Protein AF-A0A376BDQ8-F1 (afdb_monomer_lite)

Sequence (100 aa):
MTTICNGEVYPSIARYQKPYSLGKTNAVQRRKDIESCGGFFSKDDPIDYGIKGSRDKNGKTILQVVEDFRSCMKNKGYIYFSNAECGRKNSKTDKGICNE

Radius of gyration: 14.59 Å; chains: 1; bounding box: 39×32×36 Å

pLDDT: mean 91.93, std 11.06, range [37.53, 98.69]

Foldseek 3Di:
DPPPWPFAQQAQLQQWAAPVQFLRRDSVVSQVQLVVLQWDADPVGNRYIDHPPLADPVRDGPVVSVVSSVVSSVVVRIDGDDSQRCAGPPGPSGPSRTYD

Secondary structure (DSSP, 8-state):
------SEEPPGGGGEE-GGGTT---HHHHHHHHHHTTEEE-SS-SSSEEETT-B-TTS-B-HHHHHHHHHHHHHTT-EE--HHHH-EETSTT--S----

Structure (mmCIF, N/CA/C/O backbone):
data_AF-A0A376BDQ8-F1
#
_entry.id   AF-A0A376BDQ8-F1
#
loop_
_atom_site.group_PDB
_atom_site.id
_atom_site.type_symbol
_atom_site.label_atom_id
_atom_site.label_alt_id
_atom_site.label_comp_id
_atom_site.label_asym_id
_atom_site.label_entity_id
_atom_site.label_seq_id
_atom_site.pdbx_PDB_ins_code
_atom_site.Cartn_x
_atom_site.Cartn_y
_atom_site.Cartn_z
_atom_site.occupancy
_atom_site.B_iso_or_equiv
_atom_site.auth_seq_id
_atom_site.auth_comp_id
_atom_site.auth_asym_id
_atom_site.auth_atom_id
_atom_site.pdbx_PDB_model_num
ATOM 1 N N . MET A 1 1 ? -26.125 16.718 -10.786 1.00 37.53 1 MET A N 1
ATOM 2 C CA . MET A 1 1 ? -25.308 17.454 -9.798 1.00 37.53 1 MET A CA 1
ATOM 3 C C . MET A 1 1 ? -23.953 16.776 -9.716 1.00 37.53 1 MET A C 1
ATOM 5 O O . MET A 1 1 ? -23.857 15.693 -9.157 1.00 37.53 1 MET A O 1
ATOM 9 N N . THR A 1 2 ? -22.927 17.342 -10.343 1.00 46.47 2 THR A N 1
ATOM 10 C CA . THR A 1 2 ? -21.540 16.911 -10.148 1.00 46.47 2 THR A CA 1
ATOM 11 C C . THR A 1 2 ? -21.103 17.423 -8.784 1.00 46.47 2 THR A C 1
ATOM 13 O O . THR A 1 2 ? -20.830 18.607 -8.616 1.00 46.47 2 THR A O 1
ATOM 16 N N . THR A 1 3 ? -21.109 16.553 -7.777 1.00 53.03 3 THR A N 1
ATOM 17 C CA . THR A 1 3 ? -20.518 16.875 -6.479 1.00 53.03 3 THR A CA 1
ATOM 18 C C . THR A 1 3 ? -19.035 17.144 -6.712 1.00 53.03 3 THR A C 1
ATOM 20 O O . THR A 1 3 ? -18.264 16.221 -6.961 1.00 53.03 3 THR A O 1
ATOM 23 N N . ILE A 1 4 ? -18.641 18.416 -6.701 1.00 54.94 4 ILE A N 1
ATOM 24 C CA . ILE A 1 4 ? -17.235 18.807 -6.733 1.00 54.94 4 ILE A CA 1
ATOM 25 C C . ILE A 1 4 ? -16.646 18.374 -5.387 1.00 54.94 4 ILE A C 1
ATOM 27 O O . ILE A 1 4 ? -16.926 18.963 -4.342 1.00 54.94 4 ILE A O 1
ATOM 31 N N . CYS A 1 5 ? -15.894 17.275 -5.389 1.00 57.03 5 CYS A N 1
ATOM 32 C CA . CYS A 1 5 ? -15.246 16.755 -4.192 1.00 57.03 5 CYS A CA 1
ATOM 33 C C . CYS A 1 5 ? -13.962 17.557 -3.926 1.00 57.03 5 CYS A C 1
ATOM 35 O O . CYS A 1 5 ? -12.902 17.204 -4.439 1.00 57.03 5 CYS A O 1
ATOM 37 N N . ASN A 1 6 ? -14.058 18.624 -3.129 1.00 68.62 6 ASN A N 1
ATOM 38 C CA . ASN A 1 6 ? -12.949 19.516 -2.746 1.00 68.62 6 ASN A CA 1
ATOM 39 C C . ASN A 1 6 ? -11.920 18.857 -1.793 1.00 68.62 6 ASN A C 1
ATOM 41 O O . ASN A 1 6 ? -11.632 19.401 -0.735 1.00 68.62 6 ASN A O 1
ATOM 45 N N . GLY A 1 7 ? -11.391 17.676 -2.122 1.00 79.19 7 GLY A N 1
ATOM 46 C CA . GLY A 1 7 ? -10.421 16.960 -1.285 1.00 79.19 7 GLY A CA 1
ATOM 47 C C . GLY A 1 7 ? -9.266 16.339 -2.059 1.00 79.19 7 GLY A C 1
ATOM 48 O O . GLY A 1 7 ? -9.318 16.178 -3.283 1.00 79.19 7 GLY A O 1
ATOM 49 N N . GLU A 1 8 ? -8.239 15.929 -1.328 1.00 89.00 8 GLU A N 1
ATOM 50 C CA . GLU A 1 8 ? -7.048 15.280 -1.880 1.00 89.00 8 GLU A CA 1
ATOM 51 C C . GLU A 1 8 ? -7.257 13.766 -1.993 1.00 89.00 8 GLU A C 1
ATOM 53 O O . GLU A 1 8 ? -7.990 13.153 -1.212 1.00 89.00 8 GLU A O 1
ATOM 58 N N . VAL A 1 9 ? -6.640 13.145 -2.999 1.00 90.19 9 VAL A N 1
ATOM 59 C CA . VAL A 1 9 ? -6.620 11.681 -3.099 1.00 90.19 9 VAL A CA 1
ATOM 60 C C . VAL A 1 9 ? -5.560 11.167 -2.136 1.00 90.19 9 VAL A C 1
ATOM 62 O O . VAL A 1 9 ? -4.442 11.668 -2.141 1.00 90.19 9 VAL A O 1
ATOM 65 N N . TYR A 1 10 ? -5.898 10.153 -1.343 1.00 92.44 10 TYR A N 1
ATOM 66 C CA . TYR A 1 10 ? -4.898 9.448 -0.548 1.00 92.44 10 TYR A CA 1
ATOM 67 C C . TYR A 1 10 ? -3.835 8.808 -1.457 1.00 92.44 10 TYR A C 1
ATOM 69 O O . TYR A 1 10 ? -4.206 8.163 -2.445 1.00 92.44 10 TYR A O 1
ATOM 77 N N . PRO A 1 11 ? -2.537 8.910 -1.123 1.00 92.38 11 PRO A N 1
ATOM 78 C CA . PRO A 1 11 ? -1.489 8.234 -1.879 1.00 92.38 11 PRO A CA 1
ATOM 79 C C . PRO A 1 11 ? -1.679 6.718 -1.823 1.00 92.38 11 PRO A C 1
ATOM 81 O O . PRO A 1 11 ? -2.322 6.189 -0.906 1.00 92.38 11 PRO A O 1
ATOM 84 N N . SER A 1 12 ? -1.131 5.979 -2.790 1.00 92.19 12 SER A N 1
ATOM 85 C CA . SER A 1 12 ? -1.498 4.569 -2.923 1.00 92.19 12 SER A CA 1
ATOM 86 C C . SER A 1 12 ? -1.048 3.710 -1.730 1.00 92.19 12 SER A C 1
ATOM 88 O O . SER A 1 12 ? -1.752 2.769 -1.357 1.00 92.19 12 SER A O 1
ATOM 90 N N . ILE A 1 13 ? 0.030 4.098 -1.038 1.00 94.75 13 ILE A N 1
ATOM 91 C CA . ILE A 1 13 ? 0.439 3.514 0.250 1.00 94.75 13 ILE A CA 1
ATOM 92 C C . ILE A 1 13 ? -0.640 3.626 1.338 1.00 94.75 13 ILE A C 1
ATOM 94 O O . ILE A 1 13 ? -0.869 2.665 2.074 1.00 94.75 13 ILE A O 1
ATOM 98 N N . ALA A 1 14 ? -1.333 4.763 1.440 1.00 95.19 14 ALA A N 1
ATOM 99 C CA . ALA A 1 14 ? -2.299 5.038 2.506 1.00 95.19 14 ALA A CA 1
ATOM 100 C C . ALA A 1 14 ? -3.539 4.134 2.432 1.00 95.19 14 ALA A C 1
ATOM 102 O O . ALA A 1 14 ? -4.245 3.944 3.426 1.00 95.19 14 ALA A O 1
ATOM 103 N N . ARG A 1 15 ? -3.772 3.530 1.263 1.00 96.12 15 ARG A N 1
ATOM 104 C CA . ARG A 1 15 ? -4.864 2.592 0.989 1.00 96.12 15 ARG A CA 1
ATOM 105 C C . ARG A 1 15 ? -4.610 1.197 1.564 1.00 96.12 15 ARG A C 1
ATOM 107 O O . ARG A 1 15 ? -5.567 0.443 1.721 1.00 96.12 15 ARG A O 1
ATOM 114 N N . TYR A 1 16 ? -3.360 0.862 1.909 1.00 97.44 16 TYR A N 1
ATOM 115 C CA . TYR A 1 16 ? -3.047 -0.329 2.699 1.00 97.44 16 TYR A CA 1
ATOM 116 C C . TYR A 1 16 ? -3.300 -0.064 4.182 1.00 97.44 16 TYR A C 1
ATOM 118 O O . TYR A 1 16 ? -2.653 0.783 4.806 1.00 97.44 16 TYR A O 1
ATOM 126 N N . GLN A 1 17 ? -4.228 -0.824 4.752 1.00 98.38 17 GLN A N 1
ATOM 127 C CA . GLN A 1 17 ? -4.693 -0.663 6.125 1.00 98.38 17 GLN A CA 1
ATOM 128 C C . GLN A 1 17 ? -4.718 -2.006 6.848 1.00 98.38 17 GLN A C 1
ATOM 130 O O . GLN A 1 17 ? -4.967 -3.045 6.237 1.00 98.38 17 GLN A O 1
ATOM 135 N N . LYS A 1 18 ? -4.468 -1.999 8.158 1.00 98.06 18 LYS A N 1
ATOM 136 C CA . LYS A 1 18 ? -4.772 -3.153 9.004 1.00 98.06 18 LYS A CA 1
ATOM 137 C C . LYS A 1 18 ? -6.256 -3.108 9.371 1.00 98.06 18 LYS A C 1
ATOM 139 O O . LYS A 1 18 ? -6.718 -2.065 9.833 1.00 98.06 18 LYS A O 1
ATOM 144 N N . PRO A 1 19 ? -6.997 -4.218 9.244 1.00 97.38 19 PRO A N 1
ATOM 145 C CA . PRO A 1 19 ? -8.435 -4.233 9.512 1.00 97.38 19 PRO A CA 1
ATOM 146 C C . PRO A 1 19 ? -8.794 -3.847 10.958 1.00 97.38 19 PRO A C 1
ATOM 148 O O . PRO A 1 19 ? -9.851 -3.276 11.189 1.00 97.38 19 PRO A O 1
ATOM 151 N N . TYR A 1 20 ? -7.900 -4.085 11.922 1.00 96.19 20 TYR A N 1
ATOM 152 C CA . TYR A 1 20 ? -8.087 -3.718 13.333 1.00 96.19 20 TYR A CA 1
ATOM 153 C C . TYR A 1 20 ? -7.654 -2.275 13.671 1.00 96.19 20 TYR A C 1
ATOM 155 O O . TYR A 1 20 ? -7.764 -1.860 14.822 1.00 96.19 20 TYR A O 1
ATOM 163 N N . SER A 1 21 ? -7.134 -1.506 12.707 1.00 96.94 21 SER A N 1
ATOM 164 C CA . SER A 1 21 ? -6.658 -0.128 12.920 1.00 96.94 21 SER A CA 1
ATOM 165 C C . SER A 1 21 ? -6.916 0.774 11.707 1.00 96.94 21 SER A C 1
ATOM 167 O O . SER A 1 21 ? -6.039 1.539 11.300 1.00 96.94 21 SER A O 1
ATOM 169 N N . LEU A 1 22 ? -8.101 0.667 11.100 1.00 97.25 22 LEU A N 1
ATOM 170 C CA . LEU A 1 22 ? -8.496 1.510 9.964 1.00 97.25 22 LEU A CA 1
ATOM 171 C C . LEU A 1 22 ? -8.336 2.999 10.302 1.00 97.25 22 LEU A C 1
ATOM 173 O O . LEU A 1 22 ? -8.690 3.433 11.398 1.00 97.25 22 LEU A O 1
ATOM 177 N N . GLY A 1 23 ? -7.746 3.763 9.382 1.00 96.75 23 GLY A N 1
ATOM 178 C CA . GLY A 1 23 ? -7.459 5.191 9.567 1.00 96.75 23 GLY A CA 1
ATOM 179 C C . GLY A 1 23 ? -6.357 5.503 10.584 1.00 96.75 23 GLY A C 1
ATOM 180 O O . GLY A 1 23 ? -6.064 6.668 10.839 1.00 96.75 23 GLY A O 1
ATOM 181 N N . LYS A 1 24 ? -5.749 4.481 11.194 1.00 97.12 24 LYS A N 1
ATOM 182 C CA . LYS A 1 24 ? -4.714 4.605 12.235 1.00 97.12 24 LYS A CA 1
ATOM 183 C C . LYS A 1 24 ? -3.592 3.582 12.052 1.00 97.12 24 LYS A C 1
ATOM 185 O O . LYS A 1 24 ? -2.844 3.291 12.984 1.00 97.12 24 LYS A O 1
ATOM 190 N N . THR A 1 25 ? -3.481 3.004 10.859 1.00 97.75 25 THR A N 1
ATOM 191 C CA . THR A 1 25 ? -2.439 2.032 10.538 1.00 97.75 25 THR A CA 1
ATOM 192 C C . THR A 1 25 ? -1.076 2.699 10.669 1.00 97.75 25 THR A C 1
ATOM 194 O O . THR A 1 25 ? -0.853 3.773 10.114 1.00 97.75 25 THR A O 1
ATOM 197 N N . ASN A 1 26 ? -0.148 2.055 11.384 1.00 97.50 26 ASN A N 1
ATOM 198 C CA . ASN A 1 26 ? 1.195 2.591 11.591 1.00 97.50 26 ASN A CA 1
ATOM 199 C C . ASN A 1 26 ? 1.915 2.781 10.243 1.00 97.50 26 ASN A C 1
ATOM 201 O O . ASN A 1 26 ? 2.318 1.810 9.596 1.00 97.50 26 ASN A O 1
ATOM 205 N N . ALA A 1 27 ? 2.081 4.042 9.845 1.00 95.56 27 ALA A N 1
ATOM 206 C CA . ALA A 1 27 ? 2.665 4.440 8.570 1.00 95.56 27 ALA A CA 1
ATOM 207 C C . ALA A 1 27 ? 4.119 3.983 8.409 1.00 95.56 27 ALA A C 1
ATOM 209 O O . ALA A 1 27 ? 4.506 3.493 7.348 1.00 95.56 27 ALA A O 1
ATOM 210 N N . VAL A 1 28 ? 4.911 4.080 9.481 1.00 95.56 28 VAL A N 1
ATOM 211 C CA . VAL A 1 28 ? 6.325 3.683 9.488 1.00 95.56 28 VAL A CA 1
ATOM 212 C C . VAL A 1 28 ? 6.454 2.179 9.267 1.00 95.56 28 VAL A C 1
ATOM 214 O O . VAL A 1 28 ? 7.245 1.742 8.432 1.00 95.56 28 VAL A O 1
ATOM 217 N N . GLN A 1 29 ? 5.655 1.378 9.973 1.00 97.81 29 GLN A N 1
ATOM 218 C CA . GLN A 1 29 ? 5.664 -0.073 9.795 1.00 97.81 29 GLN A CA 1
ATOM 219 C C . GLN A 1 29 ? 5.144 -0.469 8.410 1.00 97.81 29 GLN A C 1
ATOM 221 O O . GLN A 1 29 ? 5.738 -1.318 7.755 1.00 97.81 29 GLN A O 1
ATOM 226 N N . ARG A 1 30 ? 4.092 0.196 7.9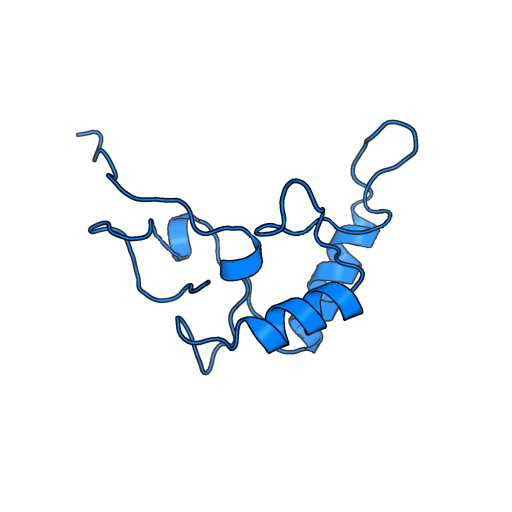21 1.00 97.19 30 ARG A N 1
ATOM 227 C CA . ARG A 1 30 ? 3.557 -0.018 6.571 1.00 97.19 30 ARG A CA 1
ATOM 228 C C . ARG A 1 30 ? 4.595 0.247 5.485 1.00 97.19 30 ARG A C 1
ATOM 230 O O . ARG A 1 30 ? 4.694 -0.544 4.552 1.00 97.19 30 ARG A O 1
ATOM 237 N N . ARG A 1 31 ? 5.391 1.311 5.620 1.00 96.19 31 ARG A N 1
ATOM 238 C CA . ARG A 1 31 ? 6.491 1.612 4.696 1.00 96.19 31 ARG A CA 1
ATOM 239 C C . ARG A 1 31 ? 7.529 0.486 4.674 1.00 96.19 31 ARG A C 1
ATOM 241 O O . ARG A 1 31 ? 7.847 -0.015 3.600 1.00 96.19 31 ARG A O 1
ATOM 248 N N . LYS A 1 32 ? 7.981 0.038 5.851 1.00 97.44 32 LYS A N 1
ATOM 249 C CA . LYS A 1 32 ? 8.924 -1.089 5.985 1.00 97.44 32 LYS A CA 1
ATOM 250 C C . LYS A 1 32 ? 8.373 -2.374 5.370 1.00 97.44 32 LYS A C 1
ATOM 252 O O . LYS A 1 32 ? 9.093 -3.115 4.706 1.00 97.44 32 LYS A O 1
ATOM 257 N N . ASP A 1 33 ? 7.088 -2.637 5.583 1.00 98.19 33 ASP A N 1
ATOM 258 C CA . ASP A 1 33 ? 6.424 -3.816 5.044 1.00 98.19 33 ASP A CA 1
ATOM 259 C C . ASP A 1 33 ? 6.351 -3.782 3.514 1.00 98.19 33 ASP A C 1
ATOM 261 O O . ASP A 1 33 ? 6.687 -4.787 2.885 1.00 98.19 33 ASP A O 1
ATOM 265 N N . ILE A 1 34 ? 6.039 -2.627 2.918 1.00 97.31 34 ILE A N 1
ATOM 266 C CA . ILE A 1 34 ? 6.093 -2.417 1.463 1.00 97.31 34 ILE A CA 1
ATOM 267 C C . ILE A 1 34 ? 7.496 -2.690 0.920 1.00 97.31 34 ILE A C 1
ATOM 269 O O . ILE A 1 34 ? 7.634 -3.456 -0.032 1.00 97.31 34 ILE A O 1
ATOM 273 N N . GLU A 1 35 ? 8.536 -2.122 1.534 1.00 97.00 35 GLU A N 1
ATOM 274 C CA . GLU A 1 35 ? 9.927 -2.341 1.110 1.00 97.00 35 GLU A CA 1
ATOM 275 C C . GLU A 1 35 ? 10.310 -3.822 1.182 1.00 97.00 35 GLU A C 1
ATOM 277 O O . GLU A 1 35 ? 10.882 -4.368 0.236 1.00 97.00 35 GLU A O 1
ATOM 282 N N . SER A 1 36 ? 9.921 -4.504 2.264 1.00 98.12 36 SER A N 1
ATOM 283 C CA . SER A 1 36 ? 10.175 -5.938 2.432 1.00 98.12 36 SER A CA 1
ATOM 284 C C . SER A 1 36 ? 9.416 -6.816 1.428 1.00 98.12 36 SER A C 1
ATOM 286 O O . SER A 1 36 ? 9.883 -7.903 1.106 1.00 98.12 36 SER A O 1
ATOM 288 N N . CYS A 1 37 ? 8.284 -6.341 0.899 1.00 98.38 37 CYS A N 1
ATOM 289 C CA . CYS A 1 37 ? 7.523 -7.017 -0.153 1.00 98.38 37 CYS A CA 1
ATOM 290 C C . CYS A 1 37 ? 8.034 -6.710 -1.572 1.00 98.38 37 CYS A C 1
ATOM 292 O O . CYS A 1 37 ? 7.417 -7.138 -2.543 1.00 98.38 37 CYS A O 1
ATOM 294 N N . GLY A 1 38 ? 9.144 -5.975 -1.719 1.00 96.88 38 GLY A N 1
ATOM 295 C CA . GLY A 1 38 ? 9.709 -5.607 -3.023 1.00 96.88 38 GLY A CA 1
ATOM 296 C C . GLY A 1 38 ? 9.235 -4.252 -3.552 1.00 96.88 38 GLY A C 1
ATOM 297 O O . GLY A 1 38 ? 9.553 -3.885 -4.686 1.00 96.88 38 GLY A O 1
ATOM 298 N N . GLY A 1 39 ? 8.507 -3.488 -2.738 1.00 96.94 39 GLY A N 1
ATOM 299 C CA . GLY A 1 39 ? 8.227 -2.087 -3.006 1.00 96.94 39 GLY A CA 1
ATOM 300 C C . GLY A 1 39 ? 9.470 -1.206 -2.845 1.00 96.94 39 GLY A C 1
ATOM 301 O O . GLY A 1 39 ? 10.475 -1.594 -2.245 1.00 96.94 39 GLY A O 1
ATOM 302 N N . PHE A 1 40 ? 9.422 -0.002 -3.398 1.00 95.44 40 PHE A N 1
ATOM 303 C CA . PHE A 1 40 ? 10.441 1.024 -3.201 1.00 95.44 40 PHE A CA 1
ATOM 304 C C . PHE A 1 40 ? 9.817 2.413 -3.271 1.00 95.44 40 PHE A C 1
ATOM 306 O O . PHE A 1 40 ? 8.792 2.598 -3.916 1.00 95.44 40 PHE A O 1
ATOM 313 N N . PHE A 1 41 ? 10.472 3.387 -2.652 1.00 93.00 41 PHE A N 1
ATOM 314 C CA . PHE A 1 41 ? 10.089 4.795 -2.708 1.00 93.00 41 PHE A CA 1
ATOM 315 C C . PHE A 1 41 ? 11.160 5.537 -3.490 1.00 93.00 41 PHE A C 1
ATOM 317 O O . PHE A 1 41 ? 12.354 5.355 -3.227 1.00 93.00 41 PHE A O 1
ATOM 324 N N . SER A 1 42 ? 10.755 6.326 -4.479 1.00 87.56 42 SER A N 1
ATOM 325 C CA . SER A 1 42 ? 11.718 7.121 -5.237 1.00 87.56 42 SER A CA 1
ATOM 326 C C . SER A 1 42 ? 12.087 8.382 -4.449 1.00 87.56 42 SER A C 1
ATOM 328 O O . SER A 1 42 ? 11.381 8.778 -3.523 1.00 87.56 42 SER A O 1
ATOM 330 N N . LYS A 1 43 ? 13.220 9.011 -4.779 1.00 84.81 43 LYS A N 1
ATOM 331 C CA . LYS A 1 43 ? 13.570 10.305 -4.171 1.00 84.81 43 LYS A CA 1
ATOM 332 C C . LYS A 1 43 ? 12.633 11.419 -4.642 1.00 84.81 43 LYS A C 1
ATOM 334 O O . LYS A 1 43 ? 12.359 12.330 -3.869 1.00 84.81 43 LYS A O 1
ATOM 339 N N . ASP A 1 44 ? 12.150 11.307 -5.877 1.00 84.88 44 ASP A N 1
ATOM 340 C CA . ASP A 1 44 ? 11.300 12.303 -6.533 1.00 84.88 44 ASP A CA 1
ATOM 341 C C . ASP A 1 44 ? 9.829 12.191 -6.100 1.00 84.88 44 ASP A C 1
ATOM 343 O O . ASP A 1 44 ? 9.108 13.182 -6.069 1.00 84.88 44 ASP A O 1
ATOM 347 N N . ASP A 1 45 ? 9.405 10.991 -5.703 1.00 79.88 45 ASP A N 1
ATOM 348 C CA . ASP A 1 45 ? 8.111 10.697 -5.089 1.00 79.88 45 ASP A CA 1
ATOM 349 C C . ASP A 1 45 ? 8.330 9.811 -3.850 1.00 79.88 45 ASP A C 1
ATOM 351 O O . ASP A 1 45 ? 8.326 8.576 -3.949 1.00 79.88 45 ASP A O 1
ATOM 355 N N . PRO A 1 46 ? 8.597 10.427 -2.683 1.00 80.06 46 PRO A N 1
ATOM 356 C CA . PRO A 1 46 ? 8.792 9.707 -1.430 1.00 80.06 46 PRO A CA 1
ATOM 357 C C . PRO A 1 46 ? 7.468 9.302 -0.767 1.00 80.06 46 PRO A C 1
ATOM 359 O O . PRO A 1 46 ? 7.506 8.622 0.271 1.00 80.06 46 PRO A O 1
ATOM 362 N N . ILE A 1 47 ? 6.336 9.762 -1.317 1.00 81.44 47 ILE A N 1
ATOM 363 C CA . ILE A 1 47 ? 4.990 9.584 -0.774 1.00 81.44 47 ILE A CA 1
ATOM 364 C C . ILE A 1 47 ? 4.387 8.291 -1.320 1.00 81.44 47 ILE A C 1
ATOM 366 O O . ILE A 1 47 ? 3.836 7.516 -0.537 1.00 81.44 47 ILE A O 1
ATOM 370 N N . ASP A 1 48 ? 4.513 8.031 -2.623 1.00 81.62 48 ASP A N 1
ATOM 371 C CA . ASP A 1 48 ? 4.022 6.800 -3.238 1.00 81.62 48 ASP A CA 1
ATOM 372 C C . ASP A 1 48 ? 5.127 5.761 -3.489 1.00 81.62 48 ASP A C 1
ATOM 374 O O . ASP A 1 48 ? 6.326 6.045 -3.424 1.00 81.62 48 ASP A O 1
ATOM 378 N N . TYR A 1 49 ? 4.720 4.511 -3.716 1.00 92.62 49 TYR A N 1
ATOM 379 C CA . TYR A 1 49 ? 5.635 3.390 -3.912 1.00 92.62 49 TYR A CA 1
ATOM 3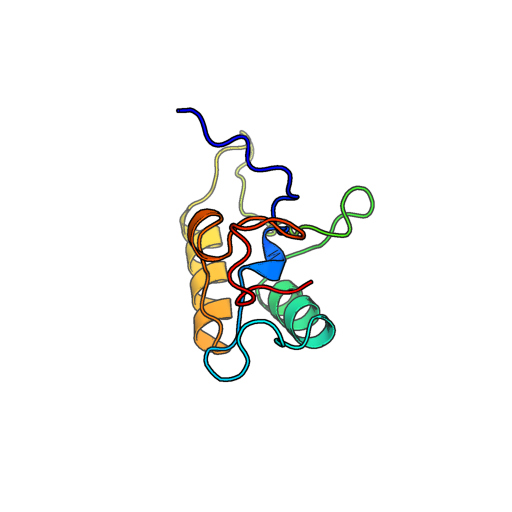80 C C . TYR A 1 49 ? 5.592 2.852 -5.347 1.00 92.62 49 TYR A C 1
ATOM 382 O O . TYR A 1 49 ? 4.546 2.755 -5.986 1.00 92.62 49 TYR A O 1
ATOM 390 N N . GLY A 1 50 ? 6.753 2.429 -5.839 1.00 93.69 50 GLY A N 1
ATOM 391 C CA . GLY A 1 50 ? 6.882 1.551 -6.996 1.00 93.69 50 GLY A CA 1
ATOM 392 C C . GLY A 1 50 ? 7.087 0.098 -6.568 1.00 93.69 50 GLY A C 1
ATOM 393 O O . GLY A 1 50 ? 7.457 -0.180 -5.430 1.00 93.69 50 GLY A O 1
ATOM 394 N N . ILE A 1 51 ? 6.894 -0.845 -7.491 1.00 96.06 51 ILE A N 1
ATOM 395 C CA . ILE A 1 51 ? 7.182 -2.275 -7.278 1.00 96.06 51 ILE A CA 1
ATOM 396 C C . ILE A 1 51 ? 8.386 -2.654 -8.144 1.00 96.06 51 ILE A C 1
ATOM 398 O O . ILE A 1 51 ? 8.339 -2.504 -9.373 1.00 96.06 51 ILE A O 1
ATOM 402 N N . LYS A 1 52 ? 9.477 -3.123 -7.525 1.00 94.94 52 LYS A N 1
ATOM 403 C CA . LYS A 1 52 ? 10.710 -3.497 -8.238 1.00 94.94 52 LYS A CA 1
ATOM 404 C C . LYS A 1 52 ? 10.422 -4.627 -9.225 1.00 94.94 52 LYS A C 1
ATOM 406 O O . LYS A 1 52 ? 9.739 -5.585 -8.888 1.00 94.94 52 LYS A O 1
ATOM 411 N N . GLY A 1 53 ? 10.931 -4.509 -10.450 1.00 95.50 53 GLY A N 1
ATOM 412 C CA . GLY A 1 53 ? 10.747 -5.535 -11.483 1.00 95.50 53 GLY A CA 1
ATOM 413 C C . GLY A 1 53 ? 9.309 -5.687 -11.992 1.00 95.50 53 GLY A C 1
ATOM 414 O O . GLY A 1 53 ? 9.034 -6.606 -12.751 1.00 95.50 53 GLY A O 1
ATOM 415 N N . SER A 1 54 ? 8.383 -4.794 -11.625 1.00 96.25 54 SER A N 1
ATOM 416 C CA . SER A 1 54 ? 6.990 -4.860 -12.097 1.00 96.25 54 SER A CA 1
ATOM 417 C C . SER A 1 54 ? 6.808 -4.477 -13.565 1.00 96.25 54 SER A C 1
ATOM 419 O O . SER A 1 54 ? 5.690 -4.540 -14.069 1.00 96.25 54 SER A O 1
ATOM 421 N N . ARG A 1 55 ? 7.871 -4.062 -14.257 1.00 96.31 55 ARG A N 1
ATOM 422 C CA . ARG A 1 55 ? 7.859 -3.622 -15.654 1.00 96.31 55 ARG A CA 1
ATOM 423 C C . ARG A 1 55 ? 8.897 -4.416 -16.441 1.00 96.31 55 ARG A C 1
ATOM 425 O O . ARG A 1 55 ? 10.016 -4.591 -15.965 1.00 96.31 55 ARG A O 1
ATOM 432 N N . ASP A 1 56 ? 8.527 -4.888 -17.627 1.00 94.69 56 ASP A N 1
ATOM 433 C CA . ASP A 1 56 ? 9.466 -5.508 -18.561 1.00 94.69 56 ASP A CA 1
ATOM 434 C C . ASP A 1 56 ? 10.319 -4.454 -19.292 1.00 94.69 56 ASP A C 1
ATOM 436 O O . ASP A 1 56 ? 10.159 -3.246 -19.103 1.00 94.69 56 ASP A O 1
ATOM 440 N N . LYS A 1 57 ? 11.222 -4.912 -20.166 1.00 94.81 57 LYS A N 1
ATOM 441 C CA . LYS A 1 57 ? 12.098 -4.039 -20.968 1.00 94.81 57 LYS A CA 1
ATOM 442 C C . LYS A 1 57 ? 11.354 -3.053 -21.882 1.00 94.81 57 LYS A C 1
ATOM 444 O O . LYS A 1 57 ? 11.947 -2.072 -22.311 1.00 94.81 57 LYS A O 1
ATOM 449 N N . ASN A 1 58 ? 10.081 -3.313 -22.181 1.00 95.81 58 ASN A N 1
ATOM 450 C CA . ASN A 1 58 ? 9.222 -2.461 -23.001 1.00 95.81 58 ASN A CA 1
ATOM 451 C C . ASN A 1 58 ? 8.308 -1.570 -22.134 1.00 95.81 58 ASN A C 1
ATOM 453 O O . ASN A 1 58 ? 7.420 -0.901 -22.659 1.00 95.81 58 ASN A O 1
ATOM 457 N N . GLY A 1 59 ? 8.471 -1.584 -20.806 1.00 93.62 59 GLY A N 1
ATOM 458 C CA . GLY A 1 59 ? 7.636 -0.834 -19.872 1.00 93.62 59 GLY A CA 1
ATOM 459 C C . GLY A 1 59 ? 6.248 -1.441 -19.644 1.00 93.62 59 GLY A C 1
ATOM 460 O O . GLY A 1 59 ? 5.392 -0.794 -19.031 1.00 93.62 59 GLY A O 1
ATOM 461 N N . LYS A 1 60 ? 5.982 -2.673 -20.092 1.00 96.06 60 LYS A N 1
ATOM 462 C CA . LYS A 1 60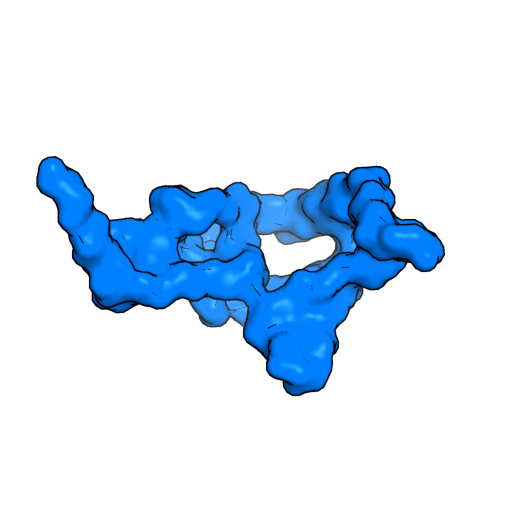 ? 4.708 -3.354 -19.829 1.00 96.06 60 LYS A CA 1
ATOM 463 C C . LYS A 1 60 ? 4.709 -3.940 -18.423 1.00 96.06 60 LYS A C 1
ATOM 465 O O . LYS A 1 60 ? 5.700 -4.511 -17.979 1.00 96.06 60 LYS A O 1
ATOM 470 N N . THR A 1 61 ? 3.583 -3.818 -17.724 1.00 96.88 61 THR A N 1
ATOM 471 C CA . THR A 1 61 ? 3.423 -4.403 -16.390 1.00 96.88 61 THR A CA 1
ATOM 472 C C . THR A 1 61 ? 3.523 -5.928 -16.433 1.00 96.88 61 THR A C 1
ATOM 474 O O . THR A 1 61 ? 2.779 -6.585 -17.165 1.00 96.88 61 THR A O 1
ATOM 477 N N . ILE A 1 62 ? 4.394 -6.489 -15.598 1.00 97.69 62 ILE A N 1
ATOM 478 C CA . ILE A 1 62 ? 4.491 -7.921 -15.324 1.00 97.69 62 ILE A CA 1
ATOM 479 C C . ILE A 1 62 ? 3.516 -8.232 -14.188 1.00 97.69 62 ILE A C 1
ATOM 481 O O . ILE A 1 62 ? 3.811 -7.998 -13.017 1.00 97.69 62 ILE A O 1
ATOM 485 N N . LEU A 1 63 ? 2.329 -8.729 -14.545 1.00 96.88 63 LEU A N 1
ATOM 486 C CA . LEU A 1 63 ? 1.229 -8.940 -13.596 1.00 96.88 63 LEU A CA 1
ATOM 487 C C . LEU A 1 63 ? 1.618 -9.850 -12.427 1.00 96.88 63 LEU A C 1
ATOM 489 O O . LEU A 1 63 ? 1.265 -9.541 -11.296 1.00 96.88 63 LEU A O 1
ATOM 493 N N . GLN A 1 64 ? 2.396 -10.907 -12.681 1.00 97.75 64 GLN A N 1
ATOM 494 C CA . GLN A 1 64 ? 2.812 -11.843 -11.634 1.00 97.75 64 GLN A CA 1
ATOM 495 C C . GLN A 1 64 ? 3.560 -11.141 -10.491 1.00 97.75 64 GLN A C 1
ATOM 497 O O . GLN A 1 64 ? 3.219 -11.332 -9.333 1.00 97.75 64 GLN A O 1
ATOM 502 N N . VAL A 1 65 ? 4.499 -10.245 -10.810 1.00 97.81 65 VAL A N 1
ATOM 503 C CA . VAL A 1 65 ? 5.276 -9.501 -9.801 1.00 97.81 65 VAL A CA 1
ATOM 504 C C . VAL A 1 65 ? 4.372 -8.599 -8.951 1.00 97.81 65 VAL A C 1
ATOM 506 O O . VAL A 1 65 ? 4.581 -8.443 -7.749 1.00 97.81 65 VAL A O 1
ATOM 509 N N . VAL A 1 66 ? 3.341 -8.009 -9.562 1.00 97.06 66 VAL A N 1
ATOM 510 C CA . VAL A 1 66 ? 2.362 -7.175 -8.850 1.00 97.06 66 VAL A CA 1
ATOM 511 C C . VAL A 1 66 ? 1.477 -8.023 -7.932 1.00 97.06 66 VAL A C 1
ATOM 513 O O . VAL A 1 66 ? 1.201 -7.612 -6.804 1.00 97.06 66 VAL A O 1
ATOM 516 N N . GLU A 1 67 ? 1.046 -9.201 -8.381 1.00 97.69 67 GLU A N 1
ATOM 517 C CA . GLU A 1 67 ? 0.242 -10.122 -7.571 1.00 97.69 67 GLU A CA 1
ATOM 518 C C . GLU A 1 67 ? 1.045 -10.746 -6.422 1.00 97.69 67 GLU A C 1
ATOM 520 O O . GLU A 1 67 ? 0.522 -10.871 -5.311 1.00 97.69 67 GLU A O 1
ATOM 525 N N . ASP A 1 68 ? 2.330 -11.035 -6.628 1.00 98.25 68 ASP A N 1
ATOM 526 C CA . ASP A 1 68 ? 3.235 -11.502 -5.574 1.00 98.25 68 ASP A CA 1
ATOM 527 C C . ASP A 1 68 ? 3.417 -10.423 -4.495 1.00 98.25 68 ASP A C 1
ATOM 529 O O . ASP A 1 68 ? 3.286 -10.698 -3.298 1.00 98.25 68 ASP A O 1
ATOM 533 N N . PHE A 1 69 ? 3.614 -9.163 -4.906 1.00 98.38 69 PHE A N 1
ATOM 534 C CA . PHE A 1 69 ? 3.657 -8.019 -3.991 1.00 98.38 69 PHE A CA 1
ATOM 535 C C . PHE A 1 69 ? 2.357 -7.889 -3.180 1.00 98.38 69 PHE A C 1
ATOM 537 O O . PHE A 1 69 ? 2.384 -7.773 -1.950 1.00 98.38 69 PHE A O 1
ATOM 544 N N . ARG A 1 70 ? 1.196 -7.946 -3.848 1.00 97.38 70 ARG A N 1
ATOM 545 C CA . ARG A 1 70 ? -0.121 -7.859 -3.190 1.00 97.38 70 ARG A CA 1
ATOM 546 C C . ARG A 1 70 ? -0.341 -9.005 -2.210 1.00 97.38 70 ARG A C 1
ATOM 548 O O . ARG A 1 70 ? -0.826 -8.772 -1.102 1.00 97.38 70 ARG A O 1
ATOM 555 N N . SER A 1 71 ? 0.053 -10.216 -2.589 1.00 98.44 71 SER A N 1
ATOM 556 C CA . SER A 1 71 ? -0.025 -11.405 -1.739 1.00 98.44 71 SER A CA 1
ATOM 557 C C . SER A 1 71 ? 0.870 -11.273 -0.509 1.00 98.44 71 SER A C 1
ATOM 559 O O . SER A 1 71 ? 0.428 -11.566 0.599 1.00 98.44 71 SER A O 1
ATOM 561 N N . CYS A 1 72 ? 2.084 -10.736 -0.658 1.00 98.69 72 CYS A N 1
ATOM 562 C CA . CYS A 1 72 ? 2.969 -10.437 0.467 1.00 98.69 72 CYS A CA 1
ATOM 563 C C . CYS A 1 72 ? 2.339 -9.433 1.449 1.00 98.69 72 CYS A C 1
ATOM 565 O O . CYS A 1 72 ? 2.294 -9.688 2.656 1.00 98.69 72 CYS A O 1
ATOM 567 N N . MET A 1 73 ? 1.773 -8.330 0.946 1.00 98.56 73 MET A N 1
ATOM 568 C CA . MET A 1 73 ? 1.075 -7.345 1.784 1.00 98.56 73 MET A CA 1
ATOM 569 C C . MET A 1 73 ? -0.134 -7.962 2.501 1.00 98.56 73 MET A C 1
ATOM 571 O O . MET A 1 73 ? -0.333 -7.731 3.698 1.00 98.56 73 MET A O 1
ATOM 575 N N . LYS A 1 74 ? -0.907 -8.802 1.804 1.00 98.44 74 LYS A N 1
ATOM 576 C CA . LYS A 1 74 ? -2.033 -9.542 2.388 1.00 98.44 74 LYS A CA 1
ATOM 577 C C . LYS A 1 74 ? -1.579 -10.499 3.491 1.00 98.44 74 LYS A C 1
ATOM 579 O O . LYS A 1 74 ? -2.184 -10.506 4.558 1.00 98.44 74 LYS A O 1
ATOM 584 N N . ASN A 1 75 ? -0.495 -11.243 3.282 1.00 98.50 75 ASN A N 1
ATOM 585 C CA . ASN A 1 75 ? 0.066 -12.172 4.272 1.00 98.50 75 ASN A CA 1
ATOM 586 C C . ASN A 1 75 ? 0.588 -11.454 5.518 1.00 98.50 75 ASN A C 1
ATOM 588 O O . ASN A 1 75 ? 0.501 -11.978 6.624 1.00 98.50 75 ASN A O 1
ATOM 592 N N . LYS A 1 76 ? 1.064 -10.216 5.366 1.00 98.44 76 LYS A N 1
ATOM 593 C CA . LYS A 1 76 ? 1.381 -9.346 6.502 1.00 98.44 76 LYS A CA 1
ATOM 594 C C . LYS A 1 76 ? 0.134 -8.831 7.222 1.00 98.44 76 LYS A C 1
ATOM 596 O O . LYS A 1 76 ? 0.266 -8.192 8.259 1.00 98.44 76 LYS A O 1
ATOM 601 N N . GLY A 1 77 ? -1.070 -9.072 6.708 1.00 98.25 77 GLY A N 1
ATOM 602 C CA . GLY A 1 77 ? -2.344 -8.695 7.324 1.00 98.25 77 GLY A CA 1
ATOM 603 C C . GLY A 1 77 ? -2.888 -7.342 6.870 1.00 98.25 77 GLY A C 1
ATOM 604 O O . GLY A 1 77 ? -3.668 -6.731 7.599 1.00 98.25 77 GLY A O 1
ATOM 605 N N . TYR A 1 78 ? -2.451 -6.832 5.716 1.00 98.56 78 TYR A N 1
ATOM 606 C CA . TYR A 1 78 ? -3.039 -5.631 5.126 1.00 98.56 78 TYR A CA 1
ATOM 607 C C . TYR A 1 78 ? -4.232 -5.969 4.230 1.00 98.56 78 TYR A C 1
ATOM 609 O O . TYR A 1 78 ? -4.220 -6.950 3.489 1.00 98.56 78 TYR A O 1
ATOM 617 N N . ILE A 1 79 ? -5.224 -5.087 4.246 1.00 98.06 79 ILE A N 1
ATOM 618 C CA . ILE A 1 79 ? -6.249 -4.970 3.209 1.00 98.06 79 ILE A CA 1
ATOM 619 C C . ILE A 1 79 ? -5.992 -3.703 2.395 1.00 98.06 79 ILE A C 1
ATOM 621 O O . ILE A 1 79 ? -5.347 -2.772 2.881 1.00 98.06 79 ILE A O 1
ATOM 625 N N . TYR A 1 80 ? -6.462 -3.682 1.150 1.00 97.19 80 TYR A N 1
ATOM 626 C CA . TYR A 1 80 ? -6.260 -2.567 0.232 1.00 97.19 80 TYR A CA 1
ATOM 627 C C . TYR A 1 80 ? -7.603 -1.994 -0.203 1.00 97.19 80 TYR A C 1
ATOM 629 O O . TYR A 1 80 ? -8.409 -2.702 -0.800 1.00 97.19 80 TYR A O 1
ATOM 637 N N . PHE A 1 81 ? -7.825 -0.715 0.075 1.00 97.06 81 PHE A N 1
ATOM 638 C CA . PHE A 1 81 ? -9.041 -0.011 -0.325 1.00 97.06 81 PHE A CA 1
ATOM 639 C C . PHE A 1 81 ? -8.881 0.656 -1.688 1.00 97.06 81 PHE A C 1
ATOM 641 O O . PHE A 1 81 ? -7.772 0.959 -2.117 1.00 97.06 81 PHE A O 1
ATOM 648 N N . SER A 1 82 ? -9.977 0.912 -2.392 1.00 94.69 82 SER A N 1
ATOM 649 C CA . SER A 1 82 ? -10.042 1.824 -3.536 1.00 94.69 82 SER A CA 1
ATOM 650 C C . SER A 1 82 ? -10.030 3.296 -3.107 1.00 94.69 82 SER A C 1
ATOM 652 O O . SER A 1 82 ? -10.320 3.628 -1.959 1.00 94.69 82 SER A O 1
ATOM 654 N N . ASN A 1 83 ? -9.751 4.210 -4.044 1.00 91.38 83 ASN A N 1
ATOM 655 C CA . ASN A 1 83 ? -9.892 5.652 -3.789 1.00 91.38 83 ASN A CA 1
ATOM 656 C C . ASN A 1 83 ? -11.331 6.009 -3.365 1.00 91.38 83 ASN A C 1
ATOM 658 O O . ASN A 1 83 ? -11.531 6.849 -2.494 1.00 91.38 83 ASN A O 1
ATOM 662 N N . ALA A 1 84 ? -12.336 5.355 -3.958 1.00 92.06 84 ALA A N 1
ATOM 663 C CA . ALA A 1 84 ? -13.743 5.561 -3.613 1.00 92.06 84 ALA A CA 1
ATOM 664 C C . ALA A 1 84 ? -14.097 5.001 -2.224 1.00 92.06 84 ALA A C 1
ATOM 666 O O . ALA A 1 84 ? -14.986 5.517 -1.542 1.00 92.06 84 ALA A O 1
ATOM 667 N N . GLU A 1 85 ? -13.407 3.946 -1.789 1.00 95.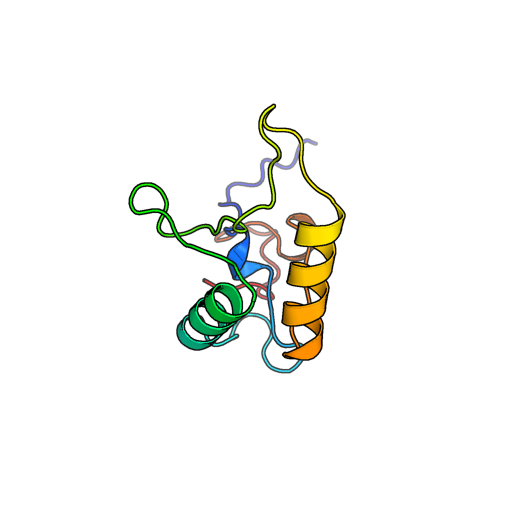56 85 GLU A N 1
ATOM 668 C CA . GLU A 1 85 ? -13.560 3.404 -0.444 1.00 95.56 85 GLU A CA 1
ATOM 669 C C . GLU A 1 85 ? -12.943 4.323 0.605 1.00 95.56 85 GLU A C 1
ATOM 671 O O . GLU A 1 85 ? -13.647 4.637 1.558 1.00 95.56 85 GLU A O 1
ATOM 676 N N . CYS A 1 86 ? -11.716 4.818 0.404 1.00 94.88 86 CYS A N 1
ATOM 677 C CA . CYS A 1 86 ? -11.103 5.791 1.315 1.00 94.88 86 CYS A CA 1
ATOM 678 C C . CYS A 1 86 ? -11.879 7.116 1.369 1.00 94.88 86 CYS A C 1
ATOM 680 O O . CYS A 1 86 ? -11.966 7.743 2.423 1.00 94.88 86 CYS A O 1
ATOM 682 N N . GLY A 1 87 ? -12.426 7.545 0.228 1.00 93.44 87 GLY A N 1
ATOM 683 C CA . GLY A 1 87 ? -12.890 8.915 0.063 1.00 93.44 87 GLY A CA 1
ATOM 684 C C . GLY A 1 87 ? -11.745 9.877 -0.246 1.00 93.44 87 GLY A C 1
ATOM 685 O O . GLY A 1 87 ? -10.619 9.461 -0.532 1.00 93.44 87 GLY A O 1
ATOM 686 N N . ARG A 1 88 ? -12.037 11.182 -0.214 1.00 91.38 88 ARG A N 1
ATOM 687 C CA . ARG A 1 88 ? -11.024 12.230 -0.411 1.00 91.38 88 ARG A CA 1
ATOM 688 C C . ARG A 1 88 ? -10.715 12.927 0.903 1.00 91.38 88 ARG A C 1
ATOM 690 O O . ARG A 1 88 ? -11.641 13.447 1.529 1.00 91.38 88 ARG A O 1
ATOM 697 N N . LYS A 1 89 ? -9.433 12.990 1.249 1.00 88.81 89 LYS A N 1
ATOM 698 C CA . LYS A 1 89 ? -8.904 13.667 2.434 1.00 88.81 89 LYS A CA 1
ATOM 699 C C . LYS A 1 89 ? -9.404 15.110 2.497 1.00 88.81 89 LYS A C 1
ATOM 701 O O . LYS A 1 89 ? -9.494 15.776 1.461 1.00 88.81 89 LYS A O 1
ATOM 706 N N . ASN A 1 90 ? -9.723 15.587 3.700 1.00 88.00 90 ASN A N 1
ATOM 707 C CA . ASN A 1 90 ? -10.212 16.951 3.958 1.00 88.00 90 ASN A CA 1
ATOM 708 C C . ASN A 1 90 ? -11.521 17.301 3.219 1.00 88.00 90 ASN A C 1
ATOM 710 O O . ASN A 1 90 ? -11.801 18.468 2.953 1.00 88.00 90 ASN A O 1
ATOM 714 N N . SER A 1 91 ? -12.346 16.304 2.884 1.00 89.94 91 SER A N 1
ATOM 715 C CA . SER A 1 91 ? -13.644 16.522 2.238 1.00 89.94 91 SER A CA 1
ATOM 716 C C . SER A 1 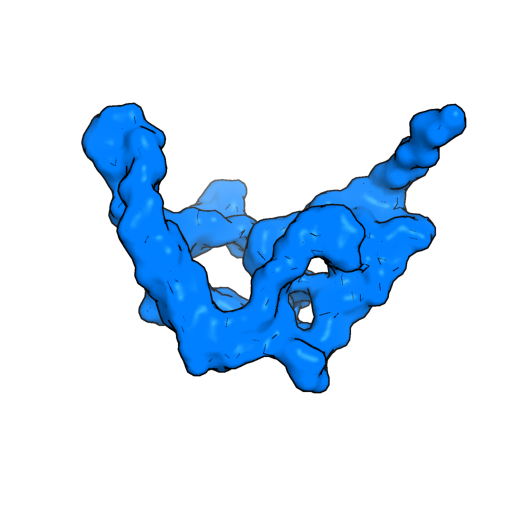91 ? -14.779 15.818 2.971 1.00 89.94 91 SER A C 1
ATOM 718 O O . SER A 1 91 ? -14.566 14.893 3.747 1.00 89.94 91 SER A O 1
ATOM 720 N N . LYS A 1 92 ? -16.021 16.170 2.622 1.00 89.38 92 LYS A N 1
ATOM 721 C CA . LYS A 1 92 ? -17.227 15.473 3.105 1.00 89.38 92 LYS A CA 1
ATOM 722 C C . LYS A 1 92 ? -17.309 14.000 2.683 1.00 89.38 92 LYS A C 1
ATOM 724 O O . LYS A 1 92 ? -18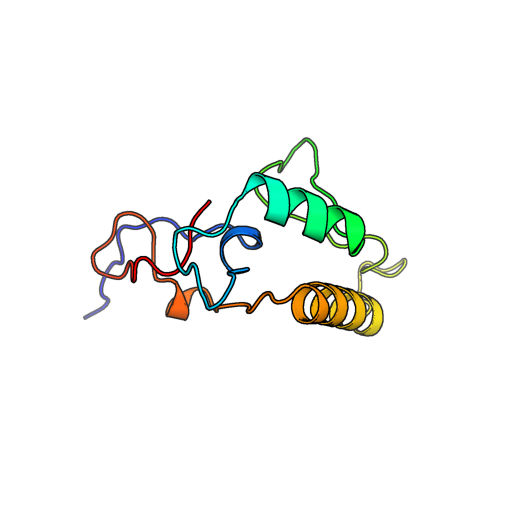.177 13.285 3.164 1.00 89.38 92 LYS A O 1
ATOM 729 N N . THR A 1 93 ? -16.467 13.573 1.742 1.00 90.50 93 THR A N 1
ATOM 730 C CA . THR A 1 93 ? -16.419 12.182 1.274 1.00 90.50 93 THR A CA 1
ATOM 731 C C . THR A 1 93 ? -15.347 11.360 1.973 1.00 90.50 93 THR A C 1
ATOM 733 O O . THR A 1 93 ? -15.291 10.159 1.726 1.00 90.50 93 THR A O 1
ATOM 736 N N . ASP A 1 94 ? -14.504 11.983 2.805 1.00 92.75 94 ASP A N 1
ATOM 737 C CA . ASP A 1 94 ? -13.517 11.285 3.625 1.00 92.75 94 ASP A CA 1
ATOM 738 C C . ASP A 1 94 ? -14.226 10.319 4.577 1.00 92.75 94 ASP A C 1
ATOM 740 O O . ASP A 1 94 ? -15.090 10.727 5.356 1.00 92.75 94 ASP A O 1
ATOM 744 N N . LYS A 1 95 ? -13.884 9.031 4.503 1.00 93.44 95 LYS A N 1
ATOM 745 C CA . LYS A 1 95 ? -14.473 8.011 5.380 1.00 93.44 95 LYS A CA 1
ATOM 746 C C . LYS A 1 95 ? -13.626 7.741 6.620 1.00 93.44 95 LYS A C 1
ATOM 748 O O . LYS A 1 95 ? -14.022 6.919 7.441 1.00 93.44 95 LYS A O 1
ATOM 753 N N . GLY A 1 96 ? -12.455 8.372 6.744 1.00 94.62 96 GLY A N 1
ATOM 754 C CA . GLY A 1 96 ? -11.546 8.196 7.875 1.00 94.62 96 GLY A CA 1
ATOM 755 C C . GLY A 1 96 ? -10.953 6.790 7.994 1.00 94.62 96 GLY A C 1
ATOM 756 O O . GLY A 1 96 ? -10.441 6.440 9.052 1.00 94.62 96 GLY A O 1
ATOM 757 N N . ILE A 1 97 ? -11.032 5.964 6.942 1.00 96.50 97 ILE A N 1
ATOM 758 C CA . ILE A 1 97 ? -10.530 4.577 6.953 1.00 96.50 97 ILE A CA 1
ATOM 759 C C . ILE A 1 97 ? -9.108 4.442 6.399 1.00 96.50 97 ILE A C 1
ATOM 761 O O . ILE A 1 97 ? -8.483 3.401 6.583 1.00 96.50 97 ILE A O 1
ATOM 765 N N . CYS A 1 98 ? -8.591 5.480 5.739 1.00 96.38 98 CYS A N 1
ATOM 766 C CA . CYS A 1 98 ? -7.240 5.538 5.187 1.00 96.38 98 CYS A CA 1
ATOM 767 C C . CYS A 1 98 ? -6.447 6.651 5.880 1.00 96.38 98 CYS A C 1
ATOM 769 O O . CYS A 1 98 ? -7.009 7.662 6.293 1.00 96.38 98 CYS A O 1
ATOM 771 N N . ASN A 1 99 ? -5.140 6.455 6.035 1.00 94.88 99 ASN A N 1
ATOM 772 C CA . ASN A 1 99 ? -4.248 7.418 6.680 1.00 94.88 99 ASN A CA 1
ATOM 773 C C . ASN A 1 99 ? -2.865 7.374 6.050 1.00 94.88 99 ASN A C 1
ATOM 775 O O . ASN A 1 99 ? -2.450 6.309 5.584 1.00 94.88 99 ASN A O 1
ATOM 779 N N . GLU A 1 100 ? -2.162 8.501 6.092 1.00 87.44 100 GLU A N 1
ATOM 780 C CA . GLU A 1 100 ? -0.765 8.651 5.666 1.00 87.44 100 GLU A CA 1
ATOM 781 C C . GLU A 1 100 ? 0.209 8.214 6.757 1.00 87.44 100 GLU A C 1
ATOM 783 O O . GLU A 1 100 ? -0.134 8.326 7.959 1.00 87.44 100 GLU A O 1
#

Organism: NCBI:txid123820